Protein AF-A0A349KHL8-F1 (afdb_monomer_lite)

Radius of gyration: 19.98 Å; chains: 1; bounding box: 43×68×40 Å

Foldseek 3Di:
DDDDDDDDPDDPDDDDDDDDDPDADFQQDPFVVQQPAAQEPAPKAKAKEQEDECQLVVDDPPDPGRGDGAIWIWIYYRGTGTDHDGDPPGHYAYDYRRLVRCLQLLVDQLVRCVVVTVGDCPPPRRVSSNVRNVVRNVVCVVPPPVVVVCVVRVPDPPDDDPDD

Sequence (164 aa):
MLLCTKHSEFQQFQEFNEAEAYWQLRINDLPSCLAMTRLPARPGLSFNLYLADPISEYLADDQAWQGIGGDYTIHFGEQSEAMPGHKKNLPVLHAAVGGFSRLWLGSVRANALAVTEKFMRNKDYWTNWNKASACHCRRLAGNSNWRQFIANYSAGPYFQELSC

Secondary structure (DSSP, 8-state):
----PPPPS------------------S-HHHHHHT---TTS--EEEEEEEE-GGGGGS-TT-S---S-EEEEEEESSS-EEEES--TTPPEEEEEHHHHHHHHHTSS-HHHHHHHS-----HHHHHHHHHHHHHHHHHHHSSTTHHHHHHHHS-STT------

Structure (mmCIF, N/CA/C/O backbone):
data_AF-A0A349KHL8-F1
#
_entry.id   AF-A0A349KHL8-F1
#
loop_
_atom_site.group_PDB
_atom_site.id
_atom_site.type_symbol
_atom_site.label_atom_id
_atom_site.label_alt_id
_atom_site.label_comp_id
_atom_site.label_asym_id
_atom_site.label_entity_id
_atom_site.label_seq_id
_atom_site.pdbx_PDB_ins_code
_atom_site.Cartn_x
_atom_site.Cartn_y
_atom_site.Cartn_z
_atom_site.occupancy
_atom_site.B_iso_or_equiv
_atom_site.auth_seq_id
_atom_site.auth_comp_id
_atom_site.auth_asym_id
_atom_site.auth_atom_id
_atom_site.pdbx_PDB_model_num
ATOM 1 N N . MET A 1 1 ? 15.272 34.171 -19.968 1.00 31.80 1 MET A N 1
ATOM 2 C CA . MET A 1 1 ? 14.929 35.531 -20.435 1.00 31.80 1 MET A CA 1
ATOM 3 C C . MET A 1 1 ? 14.275 36.247 -19.263 1.00 31.80 1 MET A C 1
ATOM 5 O O . MET A 1 1 ? 13.186 35.855 -18.872 1.00 31.80 1 MET A O 1
ATOM 9 N N . LEU A 1 2 ? 14.999 37.171 -18.622 1.00 37.34 2 LEU A N 1
ATOM 10 C CA . LEU A 1 2 ? 14.497 37.962 -17.494 1.00 37.34 2 LEU A CA 1
ATOM 11 C C . LEU A 1 2 ? 13.503 39.009 -18.007 1.00 37.34 2 LEU A C 1
ATOM 13 O O . LEU A 1 2 ? 13.856 39.803 -18.877 1.00 37.34 2 LEU A O 1
ATOM 17 N N . LEU A 1 3 ? 12.300 39.047 -17.437 1.00 34.09 3 LEU A N 1
ATOM 18 C CA . LEU A 1 3 ? 11.397 40.188 -17.555 1.00 34.09 3 LEU A CA 1
ATOM 19 C C . LEU A 1 3 ? 11.383 40.926 -16.216 1.00 34.09 3 LEU A C 1
ATOM 21 O O . LEU A 1 3 ? 10.841 40.445 -15.227 1.00 34.09 3 LEU A O 1
ATOM 25 N N . CYS A 1 4 ? 12.031 42.088 -16.208 1.00 37.25 4 CYS A N 1
ATOM 26 C CA . CYS A 1 4 ? 11.978 43.070 -15.136 1.00 37.25 4 CYS A CA 1
ATOM 27 C C . CYS A 1 4 ? 10.691 43.890 -15.315 1.00 37.25 4 CYS A C 1
ATOM 29 O O . CYS A 1 4 ? 10.574 44.666 -16.267 1.00 37.25 4 CYS A O 1
ATOM 31 N N . THR A 1 5 ? 9.697 43.694 -14.450 1.00 45.12 5 THR A N 1
ATOM 32 C CA . THR A 1 5 ? 8.491 44.530 -14.421 1.00 45.12 5 THR A CA 1
ATOM 33 C C . THR A 1 5 ? 8.766 45.795 -13.618 1.00 45.12 5 THR A C 1
ATOM 35 O O . THR A 1 5 ? 9.143 45.733 -12.451 1.00 45.12 5 THR A O 1
ATOM 38 N N . LYS A 1 6 ? 8.582 46.951 -14.268 1.00 44.75 6 LYS A N 1
ATOM 39 C CA . LYS A 1 6 ? 8.675 48.286 -13.667 1.00 44.75 6 LYS A CA 1
ATOM 40 C C . LYS A 1 6 ? 7.777 48.394 -12.430 1.00 44.75 6 LYS A C 1
ATOM 42 O O . LYS A 1 6 ? 6.587 48.103 -12.502 1.00 44.75 6 LYS A O 1
ATOM 47 N N . HIS A 1 7 ? 8.368 48.865 -11.336 1.00 46.31 7 HIS A N 1
ATOM 48 C CA . HIS A 1 7 ? 7.692 49.198 -10.089 1.00 46.31 7 HIS A CA 1
ATOM 49 C C . HIS A 1 7 ? 6.604 50.263 -10.306 1.00 46.31 7 HIS A C 1
ATOM 51 O O . HIS A 1 7 ? 6.903 51.393 -10.686 1.00 46.31 7 HIS A O 1
ATOM 57 N N . SER A 1 8 ? 5.354 49.904 -10.018 1.00 45.62 8 SER A N 1
ATOM 58 C CA . SER A 1 8 ? 4.312 50.837 -9.586 1.00 45.62 8 SER A CA 1
ATOM 59 C C . SER A 1 8 ? 4.207 50.772 -8.058 1.00 45.62 8 SER A C 1
ATOM 61 O O . SER A 1 8 ? 4.130 49.682 -7.494 1.00 45.62 8 SER A O 1
ATOM 63 N N . GLU A 1 9 ? 4.214 51.934 -7.408 1.00 51.75 9 GLU A N 1
ATOM 64 C CA . GLU A 1 9 ? 4.379 52.208 -5.966 1.00 51.75 9 GLU A CA 1
ATOM 65 C C . GLU A 1 9 ? 3.308 51.663 -4.984 1.00 51.75 9 GLU A C 1
ATOM 67 O O . GLU A 1 9 ? 3.094 52.255 -3.935 1.00 51.75 9 GLU A O 1
ATOM 72 N N . PHE A 1 10 ? 2.666 50.515 -5.222 1.00 53.66 10 PHE A N 1
ATOM 73 C CA . PHE A 1 10 ? 1.789 49.880 -4.216 1.00 53.66 10 PHE A CA 1
ATOM 74 C C . PHE A 1 10 ? 1.791 48.346 -4.308 1.00 53.66 10 PHE A C 1
ATOM 76 O O . PHE A 1 10 ? 0.802 47.746 -4.717 1.00 53.66 10 PHE A O 1
ATOM 83 N N . GLN A 1 11 ? 2.876 47.681 -3.899 1.00 55.34 11 GLN A N 1
ATOM 84 C CA . GLN A 1 11 ? 2.847 46.250 -3.553 1.00 55.34 11 GLN A CA 1
ATOM 85 C C . GLN A 1 11 ? 3.775 45.988 -2.364 1.00 55.34 11 GLN A C 1
ATOM 87 O O . GLN A 1 11 ? 4.953 45.698 -2.529 1.00 55.34 11 GLN A O 1
ATOM 92 N N . GLN A 1 12 ? 3.245 46.142 -1.148 1.00 60.97 12 GLN A N 1
ATOM 93 C CA . GLN A 1 12 ? 4.013 45.961 0.089 1.00 60.97 12 GLN A CA 1
ATOM 94 C C . GLN A 1 12 ? 3.925 44.539 0.668 1.00 60.97 12 GLN A C 1
ATOM 96 O O . GLN A 1 12 ? 4.391 44.308 1.776 1.00 60.97 12 GLN A O 1
ATOM 101 N N . PHE A 1 13 ? 3.367 43.578 -0.072 1.00 65.50 13 PHE A N 1
ATOM 102 C CA . PHE A 1 13 ? 3.406 42.164 0.293 1.00 65.50 13 PHE A CA 1
ATOM 103 C C . PHE A 1 13 ? 3.534 41.297 -0.958 1.00 65.50 13 PHE A C 1
ATOM 105 O O . PHE A 1 13 ? 2.753 41.428 -1.900 1.00 65.50 13 PHE A O 1
ATOM 112 N N . GLN A 1 14 ? 4.527 40.411 -0.942 1.00 55.12 14 GLN A N 1
ATOM 113 C CA . GLN A 1 14 ? 4.724 39.353 -1.922 1.00 55.12 14 GLN A CA 1
ATOM 114 C C . GLN A 1 14 ? 4.746 38.032 -1.149 1.00 55.12 14 GLN A C 1
ATOM 116 O O . GLN A 1 14 ? 5.600 37.842 -0.286 1.00 55.12 14 GLN A O 1
ATOM 121 N N . GLU A 1 15 ? 3.793 37.143 -1.425 1.00 68.75 15 GLU A N 1
ATOM 122 C CA . GLU A 1 15 ? 3.784 35.790 -0.864 1.00 68.75 15 GLU A CA 1
ATOM 123 C C . GLU A 1 15 ? 4.305 34.794 -1.901 1.00 68.75 15 GLU A C 1
ATOM 125 O O . GLU A 1 15 ? 3.869 34.792 -3.054 1.00 68.75 15 GLU A O 1
ATOM 130 N N . PHE A 1 16 ? 5.233 33.938 -1.476 1.00 68.88 16 PHE A N 1
ATOM 131 C CA . PHE A 1 16 ? 5.684 32.778 -2.237 1.00 68.88 16 PHE A CA 1
ATOM 132 C C . PHE A 1 16 ? 5.174 31.509 -1.557 1.00 68.88 16 PHE A C 1
ATOM 134 O O . PHE A 1 16 ? 5.233 31.383 -0.335 1.00 68.88 16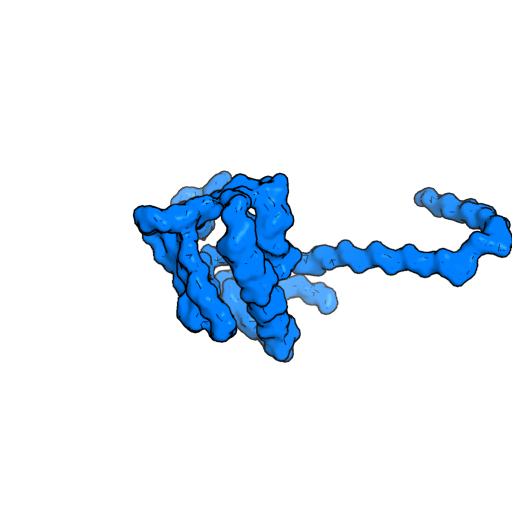 PHE A O 1
ATOM 141 N N . ASN A 1 17 ? 4.684 30.567 -2.358 1.00 71.69 17 ASN A N 1
ATOM 142 C CA . ASN A 1 17 ? 4.312 29.232 -1.912 1.00 71.69 17 ASN A CA 1
ATOM 143 C C . ASN A 1 17 ? 5.120 28.225 -2.730 1.00 71.69 17 ASN A C 1
ATOM 145 O O . ASN A 1 17 ? 4.994 28.184 -3.954 1.00 71.69 17 ASN A O 1
ATOM 149 N N . GLU A 1 18 ? 5.956 27.452 -2.047 1.00 72.19 18 GLU A N 1
ATOM 150 C CA . GLU A 1 18 ? 6.844 26.465 -2.643 1.00 72.19 18 GLU A CA 1
ATOM 151 C C . GLU A 1 18 ? 6.505 25.082 -2.086 1.00 72.19 18 GLU A C 1
ATOM 153 O O . GLU A 1 18 ? 6.322 24.894 -0.882 1.00 72.19 18 GLU A O 1
ATOM 158 N N . ALA A 1 19 ? 6.379 24.113 -2.986 1.00 74.00 19 ALA A N 1
ATOM 159 C CA . ALA A 1 19 ? 6.108 22.728 -2.650 1.00 74.00 19 ALA A CA 1
ATOM 160 C C . ALA A 1 19 ? 6.957 21.840 -3.558 1.00 74.00 19 ALA A C 1
ATOM 162 O O . ALA A 1 19 ? 6.701 21.741 -4.757 1.00 74.00 19 ALA A O 1
ATOM 163 N N . GLU A 1 20 ? 7.959 21.190 -2.975 1.00 72.94 20 GLU A N 1
ATOM 164 C CA . GLU A 1 20 ? 8.898 20.336 -3.698 1.00 72.94 20 GLU A CA 1
ATOM 165 C C . GLU A 1 20 ? 8.705 18.858 -3.338 1.00 72.94 20 GLU A C 1
ATOM 167 O O . GLU A 1 20 ? 8.383 18.494 -2.203 1.00 72.94 20 GLU A O 1
ATOM 172 N N . ALA A 1 21 ? 8.909 17.983 -4.323 1.00 76.06 21 ALA A N 1
ATOM 173 C CA . ALA A 1 21 ? 8.862 16.536 -4.152 1.00 76.06 21 ALA A CA 1
ATOM 174 C C . ALA A 1 21 ? 10.287 15.973 -4.111 1.00 76.06 21 ALA A C 1
ATOM 176 O O . ALA A 1 21 ? 10.823 15.546 -5.130 1.00 76.06 21 ALA A O 1
ATOM 177 N N . TYR A 1 22 ? 10.895 15.969 -2.925 1.00 73.81 22 TYR A N 1
ATOM 178 C CA . TYR A 1 22 ? 12.296 15.572 -2.757 1.00 73.81 22 TYR A CA 1
ATOM 179 C C . TYR A 1 22 ? 12.559 14.084 -3.000 1.00 73.81 22 TYR A C 1
ATOM 181 O O . TYR A 1 22 ? 13.585 13.738 -3.575 1.00 73.81 22 TYR A O 1
ATOM 189 N N . TRP A 1 23 ? 11.643 13.198 -2.589 1.00 76.00 23 TRP A N 1
ATOM 190 C CA . TRP A 1 23 ? 11.819 11.747 -2.709 1.00 76.00 23 TRP A CA 1
ATOM 191 C C . TRP A 1 23 ? 10.601 11.036 -3.274 1.00 76.00 23 TRP A C 1
ATOM 193 O O . TRP A 1 23 ? 9.459 11.491 -3.172 1.00 76.00 23 TRP A O 1
ATOM 203 N N . GLN A 1 24 ? 10.873 9.853 -3.820 1.00 79.88 24 GLN A N 1
ATOM 204 C CA . GLN A 1 24 ? 9.874 8.887 -4.245 1.00 79.88 24 GLN A CA 1
ATOM 205 C C . GLN A 1 24 ? 10.012 7.612 -3.415 1.00 79.88 24 GLN A C 1
ATOM 207 O O . GLN A 1 24 ? 11.116 7.198 -3.069 1.00 79.88 24 GLN A O 1
ATOM 212 N N . LEU A 1 25 ? 8.878 6.991 -3.095 1.00 83.69 25 LEU A N 1
ATOM 213 C CA . LEU A 1 25 ? 8.828 5.750 -2.333 1.00 83.69 25 LEU A CA 1
ATOM 214 C C . LEU A 1 25 ? 7.816 4.800 -2.967 1.00 83.69 25 LEU A C 1
ATOM 216 O O . LEU A 1 25 ? 6.739 5.218 -3.404 1.00 83.69 25 LEU A O 1
ATOM 220 N N . ARG A 1 26 ? 8.175 3.519 -2.997 1.00 90.00 26 ARG A N 1
ATOM 221 C CA . ARG A 1 26 ? 7.357 2.430 -3.523 1.00 90.00 26 ARG A CA 1
ATOM 222 C C . ARG A 1 26 ? 7.424 1.240 -2.574 1.00 90.00 26 ARG A C 1
ATOM 224 O O . ARG A 1 26 ? 8.504 0.862 -2.133 1.00 90.00 26 ARG A O 1
ATOM 231 N N . ILE A 1 27 ? 6.267 0.663 -2.268 1.00 92.25 27 ILE A N 1
ATOM 232 C CA . ILE A 1 27 ? 6.176 -0.599 -1.530 1.00 92.25 27 ILE A CA 1
ATOM 233 C C . ILE A 1 27 ? 6.621 -1.737 -2.459 1.00 92.25 27 ILE A C 1
ATOM 235 O O . ILE A 1 27 ? 6.086 -1.875 -3.556 1.00 92.25 27 ILE A O 1
ATOM 239 N N . ASN A 1 28 ? 7.585 -2.542 -2.007 1.00 93.56 28 ASN A N 1
ATOM 240 C CA . ASN A 1 28 ? 8.090 -3.718 -2.733 1.00 93.56 28 ASN A CA 1
ATOM 241 C C . ASN A 1 28 ? 7.614 -5.049 -2.124 1.00 93.56 28 ASN A C 1
ATOM 243 O O . ASN A 1 28 ? 7.668 -6.074 -2.797 1.00 93.56 28 ASN A O 1
ATOM 247 N N . ASP A 1 29 ? 7.143 -5.021 -0.873 1.00 93.44 29 ASP A N 1
ATOM 248 C CA . ASP A 1 29 ? 6.540 -6.147 -0.155 1.00 93.44 29 ASP A CA 1
ATOM 249 C C . ASP A 1 29 ? 5.370 -5.622 0.693 1.00 93.44 29 ASP A C 1
ATOM 251 O O . ASP A 1 29 ? 5.549 -5.028 1.760 1.00 93.44 29 ASP A O 1
ATOM 255 N N . LEU A 1 30 ? 4.153 -5.787 0.171 1.00 93.81 30 LEU A N 1
ATOM 256 C CA . LEU A 1 30 ? 2.941 -5.268 0.799 1.00 93.81 30 LEU A CA 1
ATOM 257 C C . LEU A 1 30 ? 2.614 -5.958 2.140 1.00 93.81 30 LEU A C 1
ATOM 259 O O . LEU A 1 30 ? 2.397 -5.228 3.116 1.00 93.81 30 LEU A O 1
ATOM 263 N N . PRO A 1 31 ? 2.584 -7.305 2.235 1.00 93.75 31 PRO A N 1
ATOM 264 C CA . PRO A 1 31 ? 2.390 -7.998 3.506 1.00 93.75 31 PRO A CA 1
ATOM 265 C C . PRO A 1 31 ? 3.362 -7.550 4.599 1.00 93.75 31 PRO A C 1
ATOM 267 O O . PRO A 1 31 ? 2.911 -7.189 5.688 1.00 93.75 31 PRO A O 1
ATOM 270 N N . SER A 1 32 ? 4.665 -7.493 4.313 1.00 89.94 32 SER A N 1
ATOM 271 C CA . SER A 1 32 ? 5.674 -7.142 5.321 1.00 89.94 32 SER A CA 1
ATOM 272 C C . SER A 1 32 ? 5.567 -5.682 5.769 1.00 89.94 32 SER A C 1
ATOM 274 O O . SER A 1 32 ? 5.628 -5.393 6.968 1.00 89.94 32 SER A O 1
ATOM 276 N N . CYS A 1 33 ? 5.325 -4.745 4.844 1.00 89.94 33 CYS A N 1
ATOM 277 C CA . CYS A 1 33 ? 5.110 -3.338 5.198 1.00 89.94 33 CYS A CA 1
ATOM 278 C C . CYS A 1 33 ? 3.868 -3.147 6.086 1.00 89.94 33 CYS A C 1
ATOM 280 O O . CYS A 1 33 ? 3.896 -2.388 7.064 1.00 89.94 33 CYS A O 1
ATOM 282 N N . LEU A 1 34 ? 2.770 -3.844 5.782 1.00 90.50 34 LEU A N 1
ATOM 283 C CA . LEU A 1 34 ? 1.548 -3.762 6.582 1.00 90.50 34 LEU A CA 1
ATOM 284 C C . LEU A 1 34 ? 1.686 -4.468 7.928 1.00 90.50 34 LEU A C 1
ATOM 286 O O . LEU A 1 34 ? 1.256 -3.904 8.932 1.00 90.50 34 LEU A O 1
ATOM 290 N N . ALA A 1 35 ? 2.392 -5.596 7.995 1.00 89.25 35 ALA A N 1
ATOM 291 C CA . ALA A 1 35 ? 2.688 -6.298 9.242 1.00 89.25 35 ALA A CA 1
ATOM 292 C C . ALA A 1 35 ? 3.458 -5.439 10.258 1.00 89.25 35 ALA A C 1
ATOM 294 O O . ALA A 1 35 ? 3.376 -5.705 11.456 1.00 89.25 35 ALA A O 1
ATOM 295 N N . MET A 1 36 ? 4.148 -4.382 9.817 1.00 85.75 36 MET A N 1
ATOM 296 C CA . MET A 1 36 ? 4.832 -3.399 10.674 1.00 85.75 36 MET A CA 1
ATOM 297 C C . MET A 1 36 ? 4.004 -2.133 10.940 1.00 85.75 36 MET A C 1
ATOM 299 O O . MET A 1 36 ? 4.359 -1.299 11.775 1.00 85.75 36 MET A O 1
ATOM 303 N N . THR A 1 37 ? 2.863 -1.983 10.269 1.00 84.56 37 THR A N 1
ATOM 304 C CA . THR A 1 37 ? 1.962 -0.846 10.443 1.00 84.56 37 THR A CA 1
ATOM 305 C C . THR A 1 37 ? 1.084 -1.050 11.683 1.00 84.56 37 THR A C 1
ATOM 307 O O . THR A 1 37 ? 0.426 -2.077 11.860 1.00 84.56 37 THR A O 1
ATOM 310 N N . ARG A 1 38 ? 1.086 -0.063 12.586 1.00 82.75 38 ARG A N 1
ATOM 311 C CA . ARG A 1 38 ? 0.310 -0.067 13.837 1.00 82.75 38 ARG A CA 1
ATOM 312 C C . ARG A 1 38 ? -0.495 1.222 13.945 1.00 82.75 38 ARG A C 1
ATOM 314 O O . ARG A 1 38 ? 0.087 2.311 13.975 1.00 82.75 38 ARG A O 1
ATOM 321 N N . LEU A 1 39 ? -1.817 1.105 14.040 1.00 79.38 39 LEU A N 1
ATOM 322 C CA . LEU A 1 39 ? -2.748 2.229 14.175 1.00 79.38 39 LEU A CA 1
ATOM 323 C C . LEU A 1 39 ? -3.542 2.113 15.491 1.00 79.38 39 LEU A C 1
ATOM 325 O O . LEU A 1 39 ? -4.750 1.875 15.465 1.00 79.38 39 LEU A O 1
ATOM 329 N N . PRO A 1 40 ? -2.877 2.270 16.655 1.00 69.62 40 PRO A N 1
ATOM 330 C CA . PRO A 1 40 ? -3.541 2.180 17.951 1.00 69.62 40 PRO A CA 1
ATOM 331 C C . PRO A 1 40 ? -4.583 3.297 18.120 1.00 69.62 40 PRO A C 1
ATOM 333 O O . PRO A 1 40 ? -4.421 4.396 17.584 1.00 69.62 40 PRO A O 1
ATOM 336 N N . ALA A 1 41 ? -5.635 3.018 18.895 1.00 67.31 41 ALA A N 1
ATOM 337 C CA . ALA A 1 41 ? -6.734 3.943 19.209 1.00 67.31 41 ALA A CA 1
ATOM 338 C C . ALA A 1 41 ? -7.631 4.358 18.021 1.00 67.31 41 ALA A C 1
ATOM 340 O O . ALA A 1 41 ? -8.289 5.403 18.060 1.00 67.31 41 ALA A O 1
ATOM 341 N N . ARG A 1 42 ? -7.691 3.549 16.957 1.00 67.81 42 ARG A N 1
ATOM 342 C CA . ARG A 1 42 ? -8.626 3.728 15.835 1.00 67.81 42 ARG A CA 1
ATOM 343 C C . ARG A 1 42 ? -9.466 2.464 15.631 1.00 67.81 42 ARG A C 1
ATOM 345 O O . ARG A 1 42 ? -8.954 1.372 15.866 1.00 67.81 42 ARG A O 1
ATOM 352 N N . PRO A 1 43 ? -10.730 2.591 15.187 1.00 74.19 43 PRO A N 1
ATOM 353 C CA . PRO A 1 43 ? -11.493 1.428 14.756 1.00 74.19 43 PRO A CA 1
ATOM 354 C C . PRO A 1 43 ? -10.775 0.763 13.581 1.00 74.19 43 PRO A C 1
ATOM 356 O O . PRO A 1 43 ? -10.259 1.453 12.697 1.00 74.19 43 PRO A O 1
ATOM 359 N N . GLY A 1 44 ? -10.742 -0.569 13.598 1.00 79.69 44 GLY A N 1
ATOM 360 C CA . GLY A 1 44 ? -10.155 -1.347 12.520 1.00 79.69 44 GLY A CA 1
ATOM 361 C C . GLY A 1 44 ? -10.840 -1.051 11.185 1.00 79.69 44 GLY A C 1
ATOM 362 O O . GLY A 1 44 ? -12.055 -0.848 11.127 1.00 79.69 44 GLY A O 1
ATOM 363 N N . LEU A 1 45 ? -10.061 -1.021 10.111 1.00 84.88 45 LEU A N 1
ATOM 364 C CA . LEU A 1 45 ? -10.534 -0.794 8.752 1.00 84.88 45 LEU A CA 1
ATOM 365 C C . LEU A 1 45 ? -10.149 -1.992 7.889 1.00 84.88 45 LEU A C 1
ATOM 367 O O . LEU A 1 45 ? -8.965 -2.277 7.741 1.00 84.88 45 LEU A O 1
ATOM 371 N N . SER A 1 46 ? -11.142 -2.647 7.288 1.00 89.94 46 SER A N 1
ATOM 372 C CA . SER A 1 46 ? -10.919 -3.762 6.366 1.00 89.94 46 SER A CA 1
ATOM 373 C C . SER A 1 46 ? -11.544 -3.496 5.004 1.00 89.94 46 SER A C 1
ATOM 375 O O . SER A 1 46 ? -12.676 -3.015 4.921 1.00 89.94 46 SER A O 1
ATOM 377 N N . PHE A 1 47 ? -10.820 -3.833 3.941 1.00 88.75 47 PHE A N 1
ATOM 378 C CA . PHE A 1 47 ? -11.289 -3.741 2.559 1.00 88.75 47 PHE A CA 1
ATOM 379 C C . PHE A 1 47 ? -10.514 -4.710 1.657 1.00 88.75 47 PHE A C 1
ATOM 381 O O . PHE A 1 47 ? -9.409 -5.135 1.985 1.00 88.75 47 PHE A O 1
ATOM 388 N N . ASN A 1 48 ? -11.091 -5.047 0.510 1.00 93.12 48 ASN A N 1
ATOM 389 C CA . ASN A 1 48 ? -10.399 -5.755 -0.560 1.00 93.12 48 ASN A CA 1
ATOM 390 C C . ASN A 1 48 ? -9.617 -4.750 -1.409 1.00 93.12 48 ASN A C 1
ATOM 392 O O . ASN A 1 48 ? -10.093 -3.646 -1.642 1.00 93.12 48 ASN A O 1
ATOM 396 N N . LEU A 1 49 ? -8.445 -5.118 -1.901 1.00 92.88 49 LEU A N 1
ATOM 397 C CA . LEU A 1 49 ? -7.578 -4.306 -2.739 1.00 92.88 49 LEU A CA 1
ATOM 398 C C . LEU A 1 49 ? -7.289 -5.071 -4.029 1.00 92.88 49 LEU A C 1
ATOM 400 O O . LEU A 1 49 ? -6.809 -6.197 -3.984 1.00 92.88 49 LEU A O 1
ATOM 404 N N . TYR A 1 50 ? -7.551 -4.436 -5.161 1.00 93.56 50 TYR A N 1
ATOM 405 C CA . TYR A 1 50 ? -6.952 -4.778 -6.441 1.00 93.56 50 TYR A CA 1
ATOM 406 C C . TYR A 1 50 ? -5.771 -3.831 -6.661 1.00 93.56 50 TYR A C 1
ATOM 408 O O . TYR A 1 50 ? -5.964 -2.613 -6.784 1.00 93.56 50 TYR A O 1
ATOM 416 N N . LEU A 1 51 ? -4.557 -4.376 -6.674 1.00 94.19 51 LEU A N 1
ATOM 417 C CA . LEU A 1 51 ? -3.324 -3.614 -6.808 1.00 94.19 51 LEU A CA 1
ATOM 418 C C . LEU A 1 51 ? -2.737 -3.799 -8.207 1.00 94.19 51 LEU A C 1
ATOM 420 O O . LEU A 1 51 ? -2.305 -4.890 -8.569 1.00 94.19 51 LEU A O 1
ATOM 424 N N . ALA A 1 52 ? -2.696 -2.719 -8.984 1.00 93.56 52 ALA A N 1
ATOM 425 C CA . ALA A 1 52 ? -1.994 -2.699 -10.261 1.00 93.56 52 ALA A CA 1
ATOM 426 C C . ALA A 1 52 ? -0.515 -2.353 -10.044 1.00 93.56 52 ALA A C 1
ATOM 428 O O . ALA A 1 52 ? -0.196 -1.330 -9.427 1.00 93.56 52 ALA A O 1
ATOM 429 N N . ASP A 1 53 ? 0.384 -3.180 -10.574 1.00 94.44 53 ASP A N 1
ATOM 430 C CA . ASP A 1 53 ? 1.827 -2.956 -10.510 1.00 94.44 53 ASP A CA 1
ATOM 431 C C . ASP A 1 53 ? 2.461 -3.132 -11.898 1.00 94.44 53 ASP A C 1
ATOM 433 O O . ASP A 1 53 ? 2.701 -4.264 -12.327 1.00 94.44 53 ASP A O 1
ATOM 437 N N . PRO A 1 54 ? 2.727 -2.025 -12.615 1.00 92.75 54 PRO A N 1
ATOM 438 C CA . PRO A 1 54 ? 3.193 -2.085 -13.994 1.00 92.75 54 PRO A CA 1
ATOM 439 C C . PRO A 1 54 ? 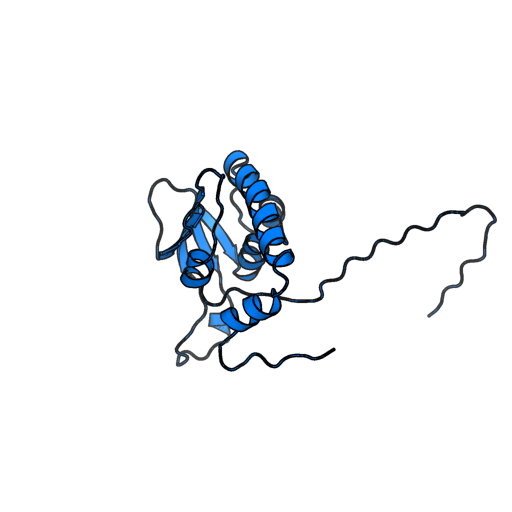4.633 -2.588 -14.111 1.00 92.75 54 PRO A C 1
ATOM 441 O O . PRO A 1 54 ? 5.081 -2.834 -15.221 1.00 92.75 54 PRO A O 1
ATOM 444 N N . ILE A 1 55 ? 5.383 -2.735 -13.007 1.00 92.69 55 ILE A N 1
ATOM 445 C CA . ILE A 1 55 ? 6.795 -3.132 -13.094 1.00 92.69 55 ILE A CA 1
ATOM 446 C C . ILE A 1 55 ? 6.975 -4.505 -13.745 1.00 92.69 55 ILE A C 1
ATOM 448 O O . ILE A 1 55 ? 7.981 -4.719 -14.409 1.00 92.69 55 ILE A O 1
ATOM 452 N N . SER A 1 56 ? 5.992 -5.396 -13.581 1.00 88.81 56 SER A N 1
ATOM 453 C CA . SER A 1 56 ? 5.977 -6.732 -14.185 1.00 88.81 56 SER A CA 1
ATOM 454 C C . SER A 1 56 ? 6.150 -6.690 -15.705 1.00 88.81 56 SER A C 1
ATOM 456 O O . SER A 1 56 ? 6.808 -7.553 -16.266 1.00 88.81 56 SER A O 1
ATOM 458 N N . GLU A 1 57 ? 5.648 -5.644 -16.367 1.00 92.06 57 GLU A N 1
ATOM 459 C CA . GLU A 1 57 ? 5.755 -5.463 -17.821 1.00 92.06 57 GLU A CA 1
ATOM 460 C C . GLU A 1 57 ? 7.186 -5.145 -18.289 1.00 92.06 57 GLU A C 1
ATOM 462 O O . GLU A 1 57 ? 7.479 -5.209 -19.482 1.00 92.06 57 GLU A O 1
ATOM 467 N N . TYR A 1 58 ? 8.078 -4.783 -17.363 1.00 93.06 58 TYR A N 1
ATOM 468 C CA . TYR A 1 58 ? 9.453 -4.361 -17.647 1.00 93.06 58 TYR A CA 1
ATOM 469 C C . TYR A 1 58 ? 10.507 -5.326 -17.097 1.00 93.06 58 TYR A C 1
ATOM 471 O O . TYR A 1 58 ? 11.702 -5.097 -17.292 1.00 93.06 58 TYR A O 1
ATOM 479 N N . LEU A 1 59 ? 10.091 -6.371 -16.381 1.00 92.94 59 LEU A N 1
ATOM 480 C CA . LEU A 1 59 ? 10.989 -7.369 -15.812 1.00 92.94 59 LEU A CA 1
ATOM 481 C C . LEU A 1 59 ? 11.089 -8.573 -16.747 1.00 92.94 59 LEU A C 1
ATOM 483 O O . LEU A 1 59 ? 10.149 -8.907 -17.460 1.00 92.94 59 LEU A O 1
ATOM 487 N N . ALA A 1 60 ? 12.252 -9.223 -16.750 1.00 92.69 60 ALA A N 1
ATOM 488 C CA . ALA A 1 60 ? 12.392 -10.504 -17.427 1.00 92.69 60 ALA A CA 1
ATOM 489 C C . ALA A 1 60 ? 11.598 -11.579 -16.668 1.00 92.69 60 ALA A C 1
ATOM 491 O O . ALA A 1 60 ? 11.583 -11.581 -15.436 1.00 92.69 60 ALA A O 1
ATOM 492 N N . ASP A 1 61 ? 10.981 -12.513 -17.392 1.00 90.00 61 ASP A N 1
ATOM 493 C CA . ASP A 1 61 ? 10.134 -13.568 -16.811 1.00 90.00 61 ASP A CA 1
ATOM 494 C C . ASP A 1 61 ? 10.884 -14.484 -15.825 1.00 90.00 61 ASP A C 1
ATOM 496 O O . ASP A 1 61 ? 10.276 -15.126 -14.970 1.00 90.00 61 ASP A O 1
ATOM 500 N N . ASP A 1 62 ? 12.214 -14.545 -15.929 1.00 91.94 62 ASP A N 1
ATOM 501 C CA . ASP A 1 62 ? 13.082 -15.367 -15.084 1.00 91.94 62 ASP A CA 1
ATOM 502 C C . ASP A 1 62 ? 13.432 -14.722 -13.732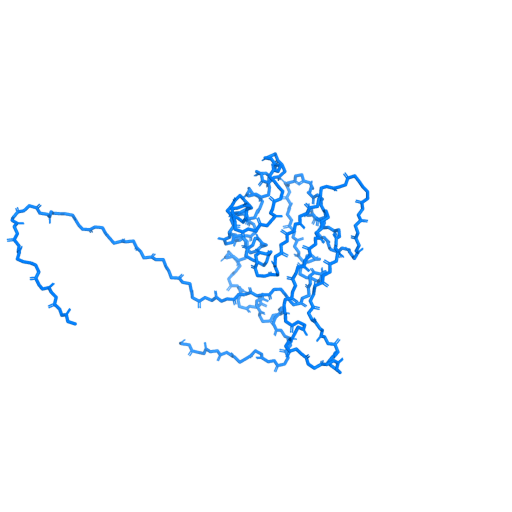 1.00 91.94 62 ASP A C 1
ATOM 504 O O . ASP A 1 62 ? 14.061 -15.358 -12.881 1.00 91.94 62 ASP A O 1
ATOM 508 N N . GLN A 1 63 ? 13.016 -13.473 -13.503 1.00 90.88 63 GLN A N 1
ATOM 509 C CA . GLN A 1 63 ? 13.255 -12.794 -12.237 1.00 90.88 63 GLN A CA 1
ATOM 510 C C . GLN A 1 63 ? 12.373 -13.377 -11.133 1.00 90.88 63 GLN A C 1
ATOM 512 O O . GLN A 1 63 ? 11.162 -13.542 -11.286 1.00 90.88 63 GLN A O 1
ATOM 517 N N . ALA A 1 64 ? 12.984 -13.627 -9.972 1.00 91.88 64 ALA A N 1
ATOM 518 C CA . ALA A 1 64 ? 12.295 -14.190 -8.811 1.00 91.88 64 ALA A CA 1
ATOM 519 C C . ALA A 1 64 ? 11.188 -13.274 -8.255 1.00 91.88 64 ALA A C 1
ATOM 521 O O . ALA A 1 64 ? 10.244 -13.751 -7.630 1.00 91.88 64 ALA A O 1
ATOM 522 N N . TRP A 1 65 ? 11.304 -11.961 -8.464 1.00 93.19 65 TRP A N 1
ATOM 523 C CA . TRP A 1 65 ? 10.313 -10.976 -8.050 1.00 93.19 65 TRP A CA 1
ATOM 524 C C . TRP A 1 65 ? 9.761 -10.266 -9.284 1.00 93.19 65 TRP A C 1
ATOM 526 O O . TRP A 1 65 ? 10.529 -9.754 -10.092 1.00 93.19 65 TRP A O 1
ATOM 536 N N . GLN A 1 66 ? 8.433 -10.231 -9.397 1.00 93.81 66 GLN A N 1
ATOM 537 C CA . GLN A 1 66 ? 7.689 -9.721 -10.558 1.00 93.81 66 GLN A CA 1
ATOM 538 C C . GLN A 1 66 ? 6.775 -8.542 -10.185 1.00 93.81 66 GLN A C 1
ATOM 540 O O . GLN A 1 66 ? 5.784 -8.264 -10.852 1.00 93.81 66 GLN A O 1
ATOM 545 N N . GLY A 1 67 ? 7.063 -7.851 -9.080 1.00 94.06 67 GLY A N 1
ATOM 546 C CA . GLY A 1 67 ? 6.147 -6.866 -8.507 1.00 94.06 67 GLY A CA 1
ATOM 547 C C . GLY A 1 67 ? 5.249 -7.431 -7.409 1.00 94.06 67 GLY A C 1
ATOM 548 O O . GLY A 1 67 ? 5.375 -8.577 -6.981 1.00 94.06 67 GLY A O 1
ATOM 549 N N . ILE A 1 68 ? 4.339 -6.582 -6.940 1.00 96.31 68 ILE A N 1
ATOM 550 C CA . ILE A 1 68 ? 3.341 -6.884 -5.902 1.00 96.31 68 ILE A CA 1
ATOM 551 C C . ILE A 1 68 ? 1.908 -6.719 -6.414 1.00 96.31 68 ILE A C 1
ATOM 553 O O . ILE A 1 68 ? 0.984 -6.489 -5.637 1.00 96.31 68 ILE A O 1
ATOM 557 N N . GLY A 1 69 ? 1.722 -6.763 -7.733 1.00 95.44 69 GLY A N 1
ATOM 558 C CA . GLY A 1 69 ? 0.401 -6.684 -8.340 1.00 95.44 69 GLY A CA 1
ATOM 559 C C . GLY A 1 69 ? -0.464 -7.880 -7.943 1.00 95.44 69 GLY A C 1
ATOM 560 O O . GLY A 1 69 ? 0.033 -8.996 -7.803 1.00 95.44 69 GLY A O 1
ATOM 561 N N . GLY A 1 70 ? -1.763 -7.649 -7.773 1.00 95.69 70 GLY A N 1
ATOM 562 C CA . GLY A 1 70 ? -2.718 -8.709 -7.474 1.00 95.69 70 GLY A CA 1
ATOM 563 C C . GLY A 1 70 ? -3.822 -8.304 -6.509 1.00 95.69 70 GLY A C 1
ATOM 564 O O . GLY A 1 70 ? -4.023 -7.130 -6.187 1.00 95.69 70 GLY A O 1
ATOM 565 N N . ASP A 1 71 ? -4.547 -9.320 -6.059 1.00 97.12 71 ASP A N 1
ATOM 566 C CA . ASP A 1 71 ? -5.685 -9.183 -5.165 1.00 97.12 71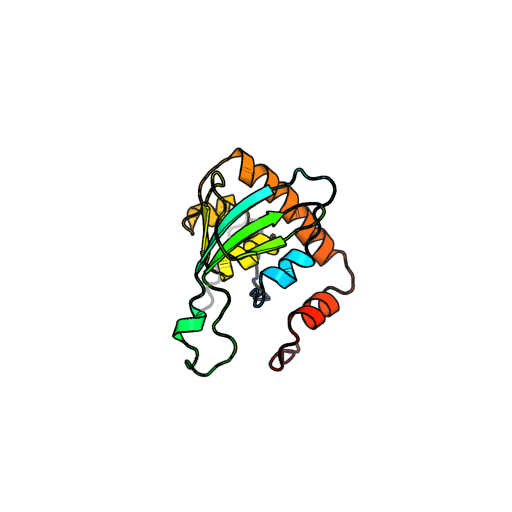 ASP A CA 1
ATOM 567 C C . ASP A 1 71 ? -5.284 -9.416 -3.714 1.00 97.12 71 ASP A C 1
ATOM 569 O O . ASP A 1 71 ? -4.638 -10.413 -3.385 1.00 97.12 71 ASP A O 1
ATOM 573 N N . TYR A 1 72 ? -5.729 -8.522 -2.835 1.00 97.38 72 TYR A N 1
ATOM 574 C CA . TYR A 1 72 ? -5.455 -8.578 -1.408 1.00 97.38 72 TYR A CA 1
ATOM 575 C C . TYR A 1 72 ? -6.691 -8.264 -0.572 1.00 97.38 72 TYR A C 1
ATOM 577 O O . TYR A 1 72 ? -7.583 -7.522 -0.971 1.00 97.38 72 TYR A O 1
ATOM 585 N N . THR A 1 73 ? -6.709 -8.777 0.646 1.00 96.69 73 THR A N 1
ATOM 586 C CA . THR A 1 73 ? -7.568 -8.331 1.729 1.00 96.69 73 THR A CA 1
ATOM 587 C C . THR A 1 73 ? -6.686 -7.573 2.699 1.00 96.69 73 THR A C 1
ATOM 589 O O . THR A 1 73 ? -5.730 -8.123 3.245 1.00 96.69 73 THR A O 1
ATOM 592 N N . ILE A 1 74 ? -7.014 -6.306 2.910 1.00 93.88 74 ILE A N 1
ATOM 593 C CA . ILE A 1 74 ? -6.271 -5.405 3.778 1.00 93.88 74 ILE A CA 1
ATOM 594 C C . ILE A 1 74 ? -7.030 -5.256 5.084 1.00 93.88 74 ILE A C 1
ATOM 596 O O . ILE A 1 74 ? -8.242 -5.020 5.078 1.00 93.88 74 ILE A O 1
ATOM 600 N N . HIS A 1 75 ? -6.307 -5.348 6.193 1.00 92.19 75 HIS A N 1
ATOM 601 C CA . HIS A 1 75 ? -6.785 -4.927 7.497 1.00 92.19 75 HIS A CA 1
ATOM 602 C C . HIS A 1 75 ? -5.809 -3.926 8.108 1.00 92.19 75 HIS A C 1
ATOM 604 O O . HIS A 1 75 ? -4.598 -4.130 8.131 1.00 92.19 75 HIS A O 1
ATOM 610 N N . PHE A 1 76 ? -6.360 -2.841 8.630 1.00 87.81 76 PHE A N 1
ATOM 611 C CA . PHE A 1 76 ? -5.645 -1.805 9.348 1.00 87.81 76 PHE A CA 1
ATOM 612 C C . PHE A 1 76 ? -6.195 -1.693 10.760 1.00 87.81 76 PHE A C 1
ATOM 614 O O . PHE A 1 76 ? -7.390 -1.468 10.935 1.00 87.81 76 PHE A O 1
ATOM 621 N N . GLY A 1 77 ? -5.327 -1.770 11.761 1.00 86.81 77 GLY A N 1
ATOM 622 C CA . GLY A 1 77 ? -5.736 -1.709 13.159 1.00 86.81 77 GLY A CA 1
ATOM 623 C C . GLY A 1 77 ? -4.550 -1.684 14.111 1.00 86.81 77 GLY A C 1
ATOM 624 O O . GLY A 1 77 ? -3.443 -1.271 13.747 1.00 86.81 77 GLY A O 1
ATOM 625 N N . GLU A 1 78 ? -4.779 -2.143 15.343 1.00 85.75 78 GLU A N 1
ATOM 626 C CA . GLU A 1 78 ? -3.695 -2.395 16.296 1.00 85.75 78 GLU A CA 1
ATOM 627 C C . GLU A 1 78 ? -2.674 -3.369 15.715 1.00 85.75 78 GLU A C 1
ATOM 629 O O . GLU A 1 78 ? -1.484 -3.153 15.883 1.00 85.75 78 GLU A O 1
ATOM 634 N N . GLN A 1 79 ? -3.123 -4.362 14.953 1.00 88.38 79 GLN A N 1
ATOM 635 C CA . GLN A 1 79 ? -2.298 -5.154 14.052 1.00 88.38 79 GLN A CA 1
ATOM 636 C C . GLN A 1 79 ? -2.826 -4.924 12.639 1.00 88.38 79 GLN A C 1
ATOM 638 O O . GLN A 1 79 ? -4.034 -4.947 12.421 1.00 88.38 79 GLN A O 1
ATOM 643 N N . SER A 1 80 ? -1.932 -4.621 11.700 1.00 90.69 80 SER A N 1
ATOM 644 C CA . SER A 1 80 ? -2.300 -4.443 10.295 1.00 90.69 80 SER A CA 1
ATOM 645 C C . SER A 1 80 ? -1.718 -5.589 9.478 1.00 90.69 80 SER A C 1
ATOM 647 O O . SER A 1 80 ? -0.650 -6.102 9.807 1.00 90.69 80 SER A O 1
ATOM 649 N N . GLU A 1 81 ? -2.424 -5.996 8.432 1.00 94.56 81 GLU A N 1
ATOM 650 C CA . GLU A 1 81 ? -2.063 -7.143 7.605 1.00 94.56 81 GLU A CA 1
ATOM 651 C C . GLU A 1 81 ? -2.553 -6.976 6.164 1.00 94.56 81 GLU A C 1
ATOM 653 O O . GLU A 1 81 ? -3.538 -6.284 5.883 1.00 94.56 81 GLU A O 1
ATOM 658 N N . ALA A 1 82 ? -1.846 -7.645 5.256 1.00 96.56 82 ALA A N 1
ATOM 659 C CA . ALA A 1 82 ? -2.253 -7.865 3.877 1.00 96.56 82 ALA A CA 1
ATOM 660 C C . ALA A 1 82 ? -2.272 -9.371 3.628 1.00 96.56 82 ALA A C 1
ATOM 662 O O . ALA A 1 82 ? -1.241 -10.033 3.738 1.00 96.56 82 ALA A O 1
ATOM 663 N N . MET A 1 83 ? -3.435 -9.902 3.275 1.00 97.12 83 MET A N 1
ATOM 664 C CA . MET A 1 83 ? -3.599 -11.304 2.899 1.00 97.12 83 MET A CA 1
ATOM 665 C C . MET A 1 83 ? -3.885 -11.396 1.401 1.00 97.12 83 MET A C 1
ATOM 667 O O . MET A 1 83 ? -4.666 -10.583 0.917 1.00 97.12 83 MET A O 1
ATOM 671 N N . PRO A 1 84 ? -3.334 -12.367 0.658 1.00 96.81 84 PRO A N 1
ATOM 672 C CA . PRO A 1 84 ? -3.732 -12.598 -0.728 1.00 96.81 84 PRO A CA 1
ATOM 673 C C . PRO A 1 84 ? -5.229 -12.932 -0.868 1.00 96.81 84 PRO A C 1
ATOM 675 O O . PRO A 1 84 ? -5.807 -13.622 -0.025 1.00 96.81 84 PRO A O 1
ATOM 678 N N . GLY A 1 85 ? -5.840 -12.478 -1.962 1.00 96.75 85 GLY A N 1
ATOM 679 C CA . GLY A 1 85 ? -7.238 -12.718 -2.324 1.00 96.75 85 GLY A CA 1
ATOM 680 C C . GLY A 1 85 ? -8.240 -11.764 -1.669 1.00 96.75 85 GLY A C 1
ATOM 681 O O . GLY A 1 85 ? -7.899 -10.929 -0.835 1.00 96.75 85 GLY A O 1
ATOM 682 N N . HIS A 1 86 ? -9.514 -11.882 -2.048 1.00 96.00 86 HIS A N 1
ATOM 683 C CA . HIS A 1 86 ? -10.608 -11.045 -1.536 1.00 96.00 86 HIS A CA 1
ATOM 684 C C . HIS A 1 86 ? -11.508 -11.805 -0.559 1.00 96.00 86 HIS A C 1
ATOM 686 O O . HIS A 1 86 ? -11.792 -12.991 -0.742 1.00 96.00 86 HIS A O 1
ATOM 692 N N . LYS A 1 87 ? -12.047 -11.101 0.440 1.00 94.69 87 LYS A N 1
ATOM 693 C CA . LYS A 1 87 ? -13.110 -11.610 1.320 1.00 94.69 87 LYS A CA 1
ATOM 694 C C . LYS A 1 87 ? -14.483 -11.110 0.872 1.00 94.69 87 LYS A C 1
ATOM 696 O O . LYS A 1 87 ? -14.647 -9.975 0.422 1.00 94.69 87 LYS A O 1
ATOM 701 N N . LYS A 1 88 ? -15.502 -11.961 1.027 1.00 91.94 88 LYS A N 1
ATOM 702 C CA . LYS A 1 88 ? -16.903 -11.595 0.762 1.00 91.94 88 LYS A CA 1
ATOM 703 C C . LYS A 1 88 ? -17.339 -10.441 1.673 1.00 91.94 88 LYS A C 1
ATOM 705 O O . LYS A 1 88 ? -16.880 -10.340 2.807 1.00 91.94 88 LYS A O 1
ATOM 710 N N . ASN A 1 89 ? -18.266 -9.617 1.185 1.00 88.94 89 ASN A N 1
ATOM 711 C CA . ASN A 1 89 ? -18.889 -8.507 1.921 1.00 88.94 89 ASN A CA 1
ATOM 712 C C . ASN A 1 89 ? -17.935 -7.374 2.348 1.00 88.94 89 ASN A C 1
ATOM 714 O O . ASN A 1 89 ? -18.305 -6.558 3.190 1.00 88.94 89 ASN A O 1
ATOM 718 N N . LEU A 1 90 ? -16.737 -7.290 1.762 1.00 87.81 90 LEU A N 1
ATOM 719 C CA . LEU A 1 90 ? -15.855 -6.134 1.908 1.00 87.81 90 LEU A CA 1
ATOM 720 C C . LEU A 1 90 ? -15.881 -5.265 0.643 1.00 87.81 90 LEU A C 1
ATOM 722 O O . LEU A 1 90 ? -15.956 -5.800 -0.467 1.00 87.81 90 LEU A O 1
ATOM 726 N N . PRO A 1 91 ? -15.803 -3.929 0.784 1.00 85.31 91 PRO A N 1
ATOM 727 C CA . PRO A 1 91 ? -15.654 -3.045 -0.365 1.00 85.31 91 PRO A CA 1
ATOM 728 C C . PRO A 1 91 ? -14.307 -3.294 -1.051 1.00 85.31 91 PRO A C 1
ATOM 730 O O . PRO A 1 91 ? -13.323 -3.588 -0.375 1.00 85.31 91 PRO A O 1
ATOM 733 N N . VAL A 1 92 ? -14.258 -3.146 -2.377 1.00 86.25 92 VAL A N 1
ATOM 734 C CA . VAL A 1 92 ? -13.019 -3.274 -3.160 1.00 86.25 92 VAL A CA 1
ATOM 735 C C . VAL A 1 92 ? -12.451 -1.892 -3.473 1.00 86.25 92 VAL A C 1
ATOM 737 O O . VAL A 1 92 ? -13.163 -0.998 -3.930 1.00 86.25 92 VAL A O 1
ATOM 740 N N . LEU A 1 93 ? -11.161 -1.718 -3.226 1.00 84.81 93 LEU A N 1
ATOM 741 C CA . LEU A 1 93 ? -10.353 -0.580 -3.622 1.00 84.81 93 LEU A CA 1
ATOM 742 C C . LEU A 1 93 ? -9.521 -0.972 -4.845 1.00 84.81 93 LEU A C 1
ATOM 744 O O . LEU A 1 93 ? -8.791 -1.953 -4.781 1.00 84.81 93 LEU A O 1
ATOM 748 N N . HIS A 1 94 ? -9.564 -0.184 -5.919 1.00 87.69 94 HIS A N 1
ATOM 749 C CA . HIS A 1 94 ? -8.597 -0.296 -7.010 1.00 87.69 94 HIS A CA 1
ATOM 750 C C . HIS A 1 94 ? -7.563 0.819 -6.885 1.00 87.69 94 HIS A C 1
ATOM 752 O O . HIS A 1 94 ? -7.923 1.991 -6.746 1.00 87.69 94 HIS A O 1
ATOM 758 N N . ALA A 1 95 ? -6.285 0.460 -6.937 1.00 88.31 95 ALA A N 1
ATOM 759 C CA . ALA A 1 95 ? -5.197 1.427 -6.914 1.00 88.31 95 ALA A CA 1
ATOM 760 C C . ALA A 1 95 ? -3.982 0.906 -7.682 1.00 88.31 95 ALA A C 1
ATOM 762 O O . ALA A 1 95 ? -3.697 -0.291 -7.673 1.00 88.31 95 ALA A O 1
ATOM 763 N N . ALA A 1 96 ? -3.220 1.815 -8.287 1.00 90.88 96 ALA A N 1
ATOM 764 C CA . ALA A 1 96 ? -1.843 1.528 -8.667 1.00 90.88 96 ALA A CA 1
ATOM 765 C C . ALA A 1 96 ? -0.919 1.504 -7.435 1.00 90.88 96 ALA A C 1
ATOM 767 O O . ALA A 1 96 ? -1.140 2.235 -6.461 1.00 90.88 96 ALA A O 1
ATOM 768 N N . VAL A 1 97 ? 0.169 0.731 -7.500 1.00 92.88 97 VAL A N 1
ATOM 769 C CA . VAL A 1 97 ? 1.164 0.603 -6.420 1.00 92.88 97 VAL A CA 1
ATOM 770 C C . VAL A 1 97 ? 1.691 1.953 -5.934 1.00 92.88 97 VAL A C 1
ATOM 772 O O . VAL A 1 97 ? 1.825 2.177 -4.731 1.00 92.88 97 VAL A O 1
ATOM 775 N N . GLY A 1 98 ? 1.917 2.903 -6.845 1.00 90.06 98 GLY A N 1
ATOM 776 C CA . GLY A 1 98 ? 2.360 4.251 -6.494 1.00 90.06 98 GLY A CA 1
ATOM 777 C C . GLY A 1 98 ? 1.284 5.067 -5.771 1.00 90.06 98 GLY A C 1
ATOM 778 O O . GLY A 1 98 ? 1.598 5.830 -4.856 1.00 90.06 98 GLY A O 1
ATOM 779 N N . GLY A 1 99 ? 0.013 4.918 -6.151 1.00 87.56 99 GLY A N 1
ATOM 780 C CA . GLY A 1 99 ? -1.109 5.563 -5.465 1.00 87.56 99 GLY A CA 1
ATOM 781 C C . GLY A 1 99 ? -1.267 5.021 -4.046 1.00 87.56 99 GLY A C 1
ATOM 782 O O . GLY A 1 99 ? -1.300 5.786 -3.081 1.00 87.56 99 GLY A O 1
ATOM 783 N N . PHE A 1 100 ? -1.255 3.695 -3.905 1.00 89.62 100 PHE A N 1
ATOM 784 C CA . PHE A 1 100 ? -1.352 3.032 -2.607 1.00 89.62 100 PHE A CA 1
ATOM 785 C C . PHE A 1 100 ? -0.150 3.336 -1.697 1.00 89.62 100 PHE A C 1
ATOM 787 O O . PHE A 1 100 ? -0.337 3.627 -0.518 1.00 89.62 100 PHE A O 1
ATOM 794 N N . SER A 1 101 ? 1.073 3.374 -2.237 1.00 89.94 101 SER A N 1
ATOM 795 C CA . SER A 1 101 ? 2.281 3.720 -1.467 1.00 89.94 101 SER A CA 1
ATOM 796 C C . SER A 1 101 ? 2.189 5.127 -0.861 1.00 89.94 101 SER A C 1
ATOM 798 O O . SER A 1 101 ? 2.484 5.320 0.318 1.00 89.94 101 SER A O 1
ATOM 800 N N . ARG A 1 102 ? 1.703 6.114 -1.629 1.00 86.69 102 ARG A N 1
ATOM 801 C CA . ARG A 1 102 ? 1.497 7.493 -1.144 1.00 86.69 102 ARG A CA 1
ATOM 802 C C . ARG A 1 102 ? 0.356 7.601 -0.135 1.00 86.69 102 ARG A C 1
ATOM 804 O O . ARG A 1 102 ? 0.437 8.413 0.787 1.00 86.69 102 ARG A O 1
ATOM 811 N N . LEU A 1 103 ? -0.695 6.796 -0.304 1.00 83.62 103 LEU A N 1
ATOM 812 C CA . LEU A 1 103 ? -1.788 6.692 0.663 1.00 83.62 103 LEU A CA 1
ATOM 813 C C . LEU A 1 103 ? -1.291 6.168 2.009 1.00 83.62 103 LEU A C 1
ATOM 815 O O . LEU A 1 103 ? -1.618 6.734 3.051 1.00 83.62 103 LEU A O 1
ATOM 819 N N . TRP A 1 104 ? -0.521 5.081 1.964 1.00 86.12 104 TRP A N 1
ATOM 820 C CA . TRP A 1 104 ? 0.048 4.418 3.130 1.00 86.12 104 TRP A CA 1
ATOM 821 C C . TRP A 1 104 ? 1.015 5.343 3.871 1.00 86.12 104 TRP A C 1
ATOM 823 O O . TRP A 1 104 ? 0.883 5.516 5.081 1.00 86.12 104 TRP A O 1
ATOM 833 N N . LEU A 1 105 ? 1.885 6.046 3.139 1.00 82.56 105 LEU A N 1
ATOM 834 C CA . LEU A 1 105 ? 2.797 7.043 3.704 1.00 82.56 105 LEU A CA 1
ATOM 835 C C . LEU A 1 105 ? 2.062 8.255 4.311 1.00 82.56 105 LEU A C 1
ATOM 837 O O . LEU A 1 105 ? 2.610 8.961 5.152 1.00 82.56 105 LEU A O 1
ATOM 841 N N . GLY A 1 106 ? 0.812 8.497 3.905 1.00 78.00 106 GLY A N 1
ATOM 842 C CA . GLY A 1 106 ? 0.012 9.645 4.332 1.00 78.00 106 GLY A CA 1
ATOM 843 C C . GLY A 1 106 ? 0.289 10.931 3.547 1.00 78.00 106 GLY A C 1
ATOM 844 O O . GLY A 1 106 ? -0.269 11.973 3.886 1.00 78.00 106 GLY A O 1
ATOM 845 N N . SER A 1 107 ? 1.095 10.866 2.483 1.00 78.81 107 SER A N 1
ATOM 846 C CA . SER A 1 107 ? 1.389 12.000 1.594 1.00 78.81 107 SER A CA 1
ATOM 847 C C . SER A 1 107 ? 0.187 12.406 0.740 1.00 78.81 107 SER A C 1
ATOM 849 O O . SER A 1 107 ? 0.077 13.561 0.335 1.00 78.81 107 SER A O 1
ATOM 851 N N . VAL A 1 108 ? -0.734 11.475 0.470 1.00 76.50 108 VAL A N 1
ATOM 852 C CA . VAL A 1 108 ? -1.983 11.745 -0.253 1.00 76.50 108 VAL A CA 1
ATOM 853 C C . VAL A 1 108 ? -3.175 11.245 0.561 1.00 76.50 108 VAL A C 1
ATOM 855 O O . VAL A 1 108 ? -3.151 10.168 1.155 1.00 76.50 108 VAL A O 1
ATOM 858 N N . ARG A 1 109 ? -4.252 12.039 0.585 1.00 72.94 109 ARG A N 1
ATOM 859 C CA . ARG A 1 109 ? -5.523 11.655 1.217 1.00 72.94 109 ARG A CA 1
ATOM 860 C C . ARG A 1 109 ? -6.274 10.663 0.331 1.00 72.94 109 ARG A C 1
ATOM 862 O O . ARG A 1 109 ? -6.308 10.832 -0.884 1.00 72.94 109 ARG A O 1
ATOM 869 N N . ALA A 1 110 ? -6.999 9.728 0.937 1.00 70.88 110 ALA A N 1
ATOM 870 C CA . ALA A 1 110 ? -7.863 8.774 0.235 1.00 70.88 110 ALA A CA 1
ATOM 871 C C . ALA A 1 110 ? -8.823 9.461 -0.756 1.00 70.88 110 ALA A C 1
ATOM 873 O O . ALA A 1 110 ? -8.985 9.027 -1.890 1.00 70.88 110 ALA A O 1
ATOM 874 N N . ASN A 1 111 ? -9.395 10.604 -0.362 1.00 68.44 111 ASN A N 1
ATOM 875 C CA . ASN A 1 111 ? -10.310 11.359 -1.222 1.00 68.44 111 ASN A CA 1
ATOM 876 C C . ASN A 1 111 ? -9.618 11.985 -2.440 1.00 68.44 111 ASN A C 1
ATOM 878 O O . ASN A 1 111 ? -10.271 12.178 -3.456 1.00 68.44 111 ASN A O 1
ATOM 882 N N . ALA A 1 112 ? -8.331 12.325 -2.332 1.00 69.56 112 ALA A N 1
ATOM 883 C CA . ALA A 1 112 ? -7.566 12.865 -3.451 1.00 69.56 112 ALA A CA 1
ATOM 884 C C . ALA A 1 112 ? -7.223 11.756 -4.456 1.00 69.56 112 ALA A C 1
ATOM 886 O O . ALA A 1 112 ? -7.381 11.965 -5.653 1.00 69.56 112 ALA A O 1
ATOM 887 N N . LEU A 1 113 ? -6.881 10.552 -3.974 1.00 68.19 113 LEU A N 1
ATOM 888 C CA . LEU A 1 113 ? -6.743 9.380 -4.846 1.00 68.19 113 LEU A CA 1
ATOM 889 C C . LEU A 1 113 ? -8.056 9.005 -5.523 1.00 68.19 113 LEU A C 1
ATOM 891 O O . LEU A 1 113 ? -8.030 8.536 -6.648 1.00 68.19 113 LEU A O 1
ATOM 895 N N . ALA A 1 114 ? -9.204 9.268 -4.901 1.00 67.62 114 ALA A N 1
ATOM 896 C CA . ALA A 1 114 ? -10.498 9.019 -5.531 1.00 67.62 114 ALA A CA 1
ATOM 897 C C . ALA A 1 114 ? -10.827 9.873 -6.746 1.00 67.62 114 ALA A C 1
ATOM 899 O O . ALA A 1 114 ? -11.762 9.549 -7.473 1.00 67.62 114 ALA A O 1
ATOM 900 N N . VAL A 1 115 ? -10.077 10.947 -6.964 1.00 67.81 115 VAL A N 1
ATOM 901 C CA . VAL A 1 115 ? -10.210 11.773 -8.163 1.00 67.81 115 VAL A CA 1
ATOM 902 C C . VAL A 1 115 ? -9.316 11.250 -9.291 1.00 67.81 115 VAL A C 1
ATOM 904 O O . VAL A 1 115 ? -9.672 11.393 -10.455 1.00 67.81 115 VAL A O 1
ATOM 907 N N . THR A 1 116 ? -8.174 10.640 -8.962 1.00 66.88 116 THR A N 1
ATOM 908 C CA . THR A 1 116 ? -7.144 10.234 -9.935 1.00 66.88 116 THR A CA 1
ATOM 909 C C . THR A 1 116 ? -7.139 8.737 -10.243 1.00 66.88 116 THR A C 1
ATOM 911 O O . THR A 1 116 ? -6.724 8.330 -11.320 1.00 66.88 116 THR A O 1
ATOM 914 N N . GLU A 1 117 ? -7.599 7.914 -9.307 1.00 65.38 117 GLU A N 1
ATOM 915 C CA . GLU A 1 117 ? -7.645 6.453 -9.372 1.00 65.38 117 GLU A CA 1
ATOM 916 C C . GLU A 1 117 ? -9.104 5.975 -9.304 1.00 65.38 117 GLU A C 1
ATOM 918 O O . GLU A 1 117 ? -10.000 6.711 -8.880 1.00 65.38 117 GLU A O 1
ATOM 923 N N . LYS A 1 118 ? -9.361 4.704 -9.643 1.00 58.50 118 LYS A N 1
ATOM 924 C CA . LYS A 1 118 ? -10.679 4.063 -9.450 1.00 58.50 118 LYS A CA 1
ATOM 925 C C . LYS A 1 118 ? -10.920 3.715 -7.973 1.00 58.50 118 LYS A C 1
ATOM 927 O O . LYS A 1 118 ? -11.105 2.564 -7.585 1.00 58.50 118 LYS A O 1
ATOM 932 N N . PHE A 1 119 ? -10.918 4.735 -7.131 1.00 57.38 119 PHE A N 1
ATOM 933 C CA . PHE A 1 119 ? -11.136 4.621 -5.698 1.00 57.38 119 PHE A CA 1
ATOM 934 C C . PHE A 1 119 ? -12.642 4.665 -5.398 1.00 57.38 119 PHE A C 1
ATOM 936 O O . PHE A 1 119 ? -13.345 5.606 -5.776 1.00 57.38 119 PHE A O 1
ATOM 943 N N . MET A 1 120 ? -13.162 3.674 -4.676 1.00 54.81 120 MET A N 1
ATOM 944 C CA . MET A 1 120 ? -14.576 3.653 -4.292 1.00 54.81 120 MET A CA 1
ATOM 945 C C . MET A 1 120 ? -14.874 4.734 -3.248 1.00 54.81 120 MET A C 1
ATOM 947 O O . MET A 1 120 ? -14.321 4.731 -2.148 1.00 54.81 120 MET A O 1
ATOM 951 N N . ARG A 1 121 ? -15.790 5.655 -3.560 1.00 50.53 121 ARG A N 1
ATOM 952 C CA . ARG A 1 121 ? -16.154 6.794 -2.702 1.00 50.53 121 ARG A CA 1
ATOM 953 C C . ARG A 1 121 ? -17.157 6.393 -1.609 1.00 50.53 121 ARG A C 1
ATOM 955 O O . ARG A 1 121 ? -18.290 6.858 -1.612 1.00 50.53 121 ARG A O 1
ATOM 962 N N . ASN A 1 122 ? -16.751 5.557 -0.650 1.00 58.66 122 ASN A N 1
ATOM 963 C CA . ASN A 1 122 ? -17.514 5.377 0.592 1.00 58.66 122 ASN A CA 1
ATOM 964 C C . ASN A 1 122 ? -17.047 6.401 1.645 1.00 58.66 122 ASN A C 1
ATOM 966 O O . ASN A 1 122 ? -15.957 6.290 2.209 1.00 58.66 122 ASN A O 1
ATOM 970 N N . LYS A 1 123 ? -17.855 7.444 1.861 1.00 54.62 123 LYS A N 1
ATOM 971 C CA . LYS A 1 123 ? -17.471 8.669 2.584 1.00 54.62 123 LYS A CA 1
ATOM 972 C C . LYS A 1 123 ? -17.069 8.415 4.046 1.00 54.62 123 LYS A C 1
ATOM 974 O O . LYS A 1 123 ? -16.160 9.086 4.541 1.00 54.62 123 LYS A O 1
ATOM 979 N N . ASP A 1 124 ? -17.675 7.430 4.704 1.00 57.62 124 ASP A N 1
ATOM 980 C CA . ASP A 1 124 ? -17.463 7.163 6.133 1.00 57.62 124 ASP A CA 1
ATOM 981 C C . ASP A 1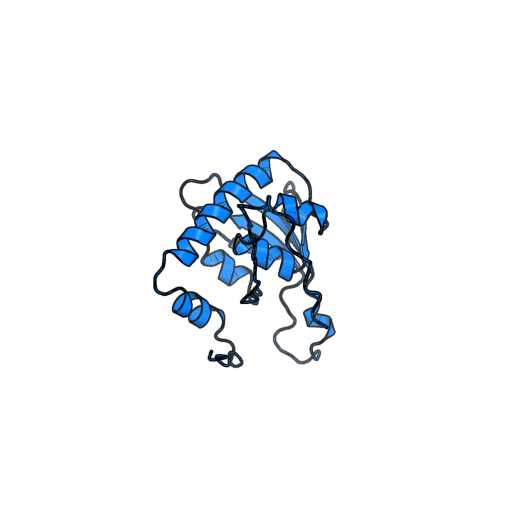 124 ? -16.188 6.348 6.386 1.00 57.62 124 ASP A C 1
ATOM 983 O O . ASP A 1 124 ? -15.396 6.672 7.276 1.00 57.62 124 ASP A O 1
ATOM 987 N N . TYR A 1 125 ? -15.916 5.361 5.528 1.00 59.88 125 TYR A N 1
ATOM 988 C CA . TYR A 1 125 ? -14.721 4.513 5.604 1.00 59.88 125 TYR A CA 1
ATOM 989 C C . TYR A 1 125 ? -13.427 5.329 5.435 1.00 59.88 125 TYR A C 1
ATOM 991 O O . TYR A 1 125 ? -12.487 5.213 6.225 1.00 59.88 125 TYR A O 1
ATOM 999 N N . TRP A 1 126 ? -13.387 6.228 4.451 1.00 62.12 126 TRP A N 1
ATOM 1000 C CA . TRP A 1 126 ? -12.168 6.971 4.112 1.00 62.12 126 TRP A CA 1
ATOM 1001 C C . TRP A 1 126 ? -11.929 8.211 4.967 1.00 62.12 126 TRP A C 1
ATOM 1003 O O . TRP A 1 126 ? -10.787 8.644 5.133 1.00 62.12 126 TRP A O 1
ATOM 1013 N N . THR A 1 127 ? -12.980 8.769 5.569 1.00 63.28 127 THR A N 1
ATOM 1014 C CA . THR A 1 127 ? -12.826 9.838 6.564 1.00 63.28 127 THR A CA 1
ATOM 1015 C C . THR A 1 127 ? -12.081 9.325 7.796 1.00 63.28 127 THR A C 1
ATOM 1017 O O . THR A 1 127 ? -11.215 10.025 8.326 1.00 63.28 127 THR A O 1
ATOM 1020 N N . ASN A 1 128 ? -12.348 8.083 8.209 1.00 63.06 128 ASN A N 1
ATOM 1021 C CA . ASN A 1 128 ? -11.607 7.428 9.286 1.00 63.06 128 ASN A CA 1
ATOM 1022 C C . ASN A 1 128 ? -10.154 7.139 8.883 1.00 63.06 128 ASN A C 1
ATOM 1024 O O . ASN A 1 128 ? -9.245 7.408 9.669 1.00 63.06 128 ASN A O 1
ATOM 1028 N N . TRP A 1 129 ? -9.919 6.712 7.637 1.00 65.00 129 TRP A N 1
ATOM 1029 C CA . TRP A 1 129 ? -8.566 6.515 7.112 1.00 65.00 129 TRP A CA 1
ATOM 1030 C C . TRP A 1 129 ? -7.734 7.800 7.079 1.00 65.00 129 TRP A C 1
ATOM 1032 O O . TRP A 1 129 ? -6.623 7.819 7.594 1.00 65.00 129 TRP A O 1
ATOM 1042 N N . ASN A 1 130 ? -8.268 8.903 6.546 1.00 65.19 130 ASN A N 1
ATOM 1043 C CA . ASN A 1 130 ? -7.537 10.176 6.467 1.00 65.19 130 ASN A CA 1
ATOM 1044 C C . ASN A 1 130 ? -7.113 10.693 7.853 1.00 65.19 130 ASN A C 1
ATOM 1046 O O . ASN A 1 130 ? -6.073 11.334 7.993 1.00 65.19 130 ASN A O 1
ATOM 1050 N N . LYS A 1 131 ? -7.906 10.401 8.893 1.00 63.19 131 LYS A N 1
ATOM 1051 C CA . LYS A 1 131 ? -7.549 10.696 10.288 1.00 63.19 131 LYS A CA 1
ATOM 1052 C C . LYS A 1 131 ? -6.455 9.760 10.820 1.00 63.19 131 LYS A C 1
ATOM 1054 O O . LYS A 1 131 ? -5.685 10.171 11.686 1.00 63.19 131 LYS A O 1
ATOM 1059 N N . ALA A 1 132 ? -6.395 8.519 10.341 1.00 59.59 132 ALA A N 1
ATOM 1060 C CA . ALA A 1 132 ? -5.415 7.518 10.753 1.00 59.59 132 ALA A CA 1
ATOM 1061 C C . ALA A 1 132 ? -4.053 7.692 10.049 1.00 59.59 132 ALA A C 1
ATOM 1063 O O . ALA A 1 132 ? -3.019 7.703 10.722 1.00 59.59 132 ALA A O 1
ATOM 1064 N N . SER A 1 133 ? -4.035 7.924 8.732 1.00 59.06 133 SER A N 1
ATOM 1065 C CA . SER A 1 133 ? -2.806 8.115 7.942 1.00 59.06 133 SER A CA 1
ATOM 1066 C C . SER A 1 133 ? -2.026 9.370 8.358 1.00 59.06 133 SER A C 1
ATOM 1068 O O . SER A 1 133 ? -0.799 9.344 8.449 1.00 59.06 133 SER A O 1
ATOM 1070 N N . ALA A 1 134 ? -2.723 10.440 8.755 1.00 53.47 134 ALA A N 1
ATOM 1071 C CA . ALA A 1 134 ? -2.112 11.659 9.293 1.00 53.47 134 ALA A CA 1
ATOM 1072 C C . ALA A 1 134 ? -1.394 11.469 10.652 1.00 53.47 134 ALA A C 1
ATOM 1074 O O . ALA A 1 134 ? -0.590 12.318 11.053 1.00 53.47 134 ALA A O 1
ATOM 1075 N N . CYS A 1 135 ? -1.688 10.391 11.388 1.00 47.91 135 CYS A N 1
ATOM 1076 C CA . CYS A 1 135 ? -0.976 10.006 12.613 1.00 47.91 135 CYS A CA 1
ATOM 1077 C C . CYS A 1 135 ? 0.189 9.050 12.311 1.00 47.91 135 CYS A C 1
ATOM 1079 O O . CYS A 1 135 ? 1.242 9.171 12.934 1.00 47.91 135 CYS A O 1
ATOM 1081 N N . HIS A 1 136 ? 0.029 8.153 11.331 1.00 55.09 136 HIS A N 1
ATOM 1082 C CA . HIS A 1 136 ? 1.093 7.266 10.851 1.00 55.09 136 HIS A CA 1
ATOM 1083 C C . HIS A 1 136 ? 2.279 8.057 10.279 1.00 55.09 136 HIS A C 1
ATOM 1085 O O . HIS A 1 136 ? 3.404 7.885 10.745 1.00 55.09 136 HIS A O 1
ATOM 1091 N N . CYS A 1 137 ? 2.019 9.019 9.387 1.00 49.56 137 CYS A N 1
ATOM 1092 C CA . CYS A 1 137 ? 3.047 9.901 8.823 1.00 49.56 137 CYS A CA 1
ATOM 1093 C C . CYS A 1 137 ? 3.803 10.690 9.908 1.00 49.56 137 CYS A C 1
ATOM 1095 O O . CYS A 1 137 ? 5.016 10.853 9.832 1.00 49.56 137 CYS A O 1
ATOM 1097 N N . ARG A 1 138 ? 3.105 11.134 10.964 1.00 48.97 138 ARG A N 1
ATOM 1098 C CA . ARG A 1 138 ? 3.718 11.836 12.106 1.00 48.97 138 ARG A CA 1
ATOM 1099 C C . ARG A 1 138 ? 4.599 10.930 12.962 1.00 48.97 138 ARG A C 1
ATOM 1101 O O . ARG A 1 138 ? 5.597 11.399 13.491 1.00 48.97 138 ARG A O 1
ATOM 1108 N N . ARG A 1 139 ? 4.256 9.645 13.087 1.00 51.78 139 ARG A N 1
ATOM 1109 C CA . ARG A 1 139 ? 5.095 8.647 13.767 1.00 51.78 139 ARG A CA 1
ATOM 1110 C C . ARG A 1 139 ? 6.330 8.282 12.937 1.00 51.78 139 ARG A C 1
ATOM 1112 O O . ARG A 1 139 ? 7.387 8.088 13.523 1.00 51.78 139 ARG A O 1
ATOM 1119 N N . LEU A 1 140 ? 6.215 8.242 11.609 1.00 52.16 140 LEU A N 1
ATOM 1120 C CA . LEU A 1 140 ? 7.366 8.087 10.712 1.00 52.16 140 LEU A CA 1
ATOM 1121 C C . LEU A 1 140 ? 8.288 9.318 10.755 1.00 52.16 140 LEU A C 1
ATOM 1123 O O . LEU A 1 140 ? 9.500 9.160 10.817 1.00 52.16 140 LEU A O 1
ATOM 1127 N N . ALA A 1 141 ? 7.720 10.528 10.797 1.00 45.38 141 ALA A N 1
ATOM 1128 C CA . ALA A 1 141 ? 8.473 11.784 10.855 1.00 45.38 141 ALA A CA 1
ATOM 1129 C C . ALA A 1 141 ? 9.047 12.113 12.250 1.00 45.38 141 ALA A C 1
ATOM 1131 O O . ALA A 1 141 ? 10.068 12.783 12.349 1.00 45.38 141 ALA A O 1
ATOM 1132 N N . GLY A 1 142 ? 8.400 11.665 13.331 1.00 41.31 142 GLY A N 1
ATOM 1133 C CA . GLY A 1 142 ? 8.817 11.912 14.719 1.00 41.31 142 GLY A CA 1
ATOM 1134 C C . GLY A 1 142 ? 9.826 10.904 15.275 1.00 41.31 142 GLY A C 1
ATOM 1135 O O . GLY A 1 142 ? 10.295 11.070 16.398 1.00 41.31 142 GLY A O 1
ATOM 1136 N N . ASN A 1 143 ? 10.158 9.859 14.516 1.00 44.78 143 ASN A N 1
ATOM 1137 C CA . ASN A 1 143 ? 11.243 8.952 14.857 1.00 44.78 143 ASN A CA 1
ATOM 1138 C C . ASN A 1 143 ? 12.535 9.544 14.277 1.00 44.78 143 ASN A C 1
ATOM 1140 O O . ASN A 1 143 ? 12.690 9.621 13.058 1.00 44.78 143 ASN A O 1
ATOM 1144 N N . SER A 1 144 ? 13.463 9.973 15.137 1.00 41.81 144 SER A N 1
ATOM 1145 C CA . SER A 1 144 ? 14.750 10.588 14.752 1.00 41.81 144 SER A CA 1
ATOM 1146 C C . SER A 1 144 ? 15.618 9.699 13.849 1.00 41.81 144 SER A C 1
ATOM 1148 O O . SER A 1 144 ? 16.619 10.154 13.305 1.00 41.81 144 SER A O 1
ATOM 1150 N N . ASN A 1 145 ? 15.199 8.449 13.641 1.00 46.16 145 ASN A N 1
ATOM 1151 C CA . ASN A 1 145 ? 15.821 7.458 12.782 1.00 46.16 145 ASN A CA 1
ATOM 1152 C C . ASN A 1 145 ? 14.947 7.043 11.582 1.00 46.16 145 ASN A C 1
ATOM 1154 O O . ASN A 1 145 ? 14.943 5.882 11.175 1.00 46.16 145 ASN A O 1
ATOM 1158 N N . TRP A 1 146 ? 14.227 7.981 10.960 1.00 47.81 146 TRP A N 1
ATOM 1159 C CA . TRP A 1 146 ? 13.516 7.743 9.689 1.00 47.81 146 TRP A CA 1
ATOM 1160 C C . TRP A 1 146 ? 14.430 7.139 8.595 1.00 47.81 146 TRP A C 1
ATOM 1162 O O . TRP A 1 146 ? 13.967 6.366 7.758 1.00 47.81 146 TRP A O 1
ATOM 1172 N N . ARG A 1 147 ? 15.745 7.399 8.661 1.00 44.16 147 ARG A N 1
ATOM 1173 C CA . ARG A 1 147 ? 16.778 6.746 7.837 1.00 44.16 147 ARG A CA 1
ATOM 1174 C C . ARG A 1 147 ? 16.918 5.247 8.110 1.00 44.16 147 ARG A C 1
ATOM 1176 O O . ARG A 1 147 ? 17.030 4.488 7.160 1.00 44.16 147 ARG A O 1
ATOM 1183 N N . GLN A 1 148 ? 16.857 4.804 9.369 1.00 46.09 148 GLN A N 1
ATOM 1184 C CA . GLN A 1 148 ? 16.854 3.373 9.709 1.00 46.09 148 GLN A CA 1
ATOM 1185 C C . GLN A 1 148 ? 15.559 2.688 9.288 1.00 46.09 148 GLN A C 1
ATOM 1187 O O . GLN A 1 148 ? 15.595 1.526 8.904 1.00 46.09 148 GLN A O 1
ATOM 1192 N N . PHE A 1 149 ? 14.424 3.396 9.328 1.00 50.81 149 PHE A N 1
ATOM 1193 C CA . PHE A 1 149 ? 13.189 2.890 8.736 1.00 50.81 149 PHE A CA 1
ATOM 1194 C C . PHE A 1 149 ? 13.446 2.601 7.251 1.00 50.81 149 PHE A C 1
ATOM 1196 O O . PHE A 1 149 ? 13.434 1.442 6.858 1.00 50.81 149 PHE A O 1
ATOM 1203 N N . ILE A 1 150 ? 13.820 3.601 6.448 1.00 50.06 150 ILE A N 1
ATOM 1204 C CA . ILE A 1 150 ? 14.093 3.395 5.016 1.00 50.06 150 ILE A CA 1
ATOM 1205 C C . ILE A 1 150 ? 15.157 2.316 4.785 1.00 50.06 150 ILE A C 1
ATOM 1207 O O . ILE A 1 150 ? 14.889 1.402 4.014 1.00 50.06 150 ILE A O 1
ATOM 1211 N N . ALA A 1 151 ? 16.297 2.345 5.478 1.00 46.38 151 ALA A N 1
ATOM 1212 C CA . ALA A 1 151 ? 17.376 1.366 5.317 1.00 46.38 151 ALA A CA 1
ATOM 1213 C C . ALA A 1 151 ? 16.937 -0.079 5.620 1.00 46.38 151 ALA A C 1
ATOM 1215 O O . ALA A 1 151 ? 17.319 -0.997 4.900 1.00 46.38 151 ALA A O 1
ATOM 1216 N N . ASN A 1 152 ? 16.076 -0.289 6.620 1.00 42.62 152 ASN A N 1
ATOM 1217 C CA . ASN A 1 152 ? 15.560 -1.619 6.950 1.00 42.62 152 ASN A CA 1
ATOM 1218 C C . ASN A 1 152 ? 14.510 -2.126 5.941 1.00 42.62 152 ASN A C 1
ATOM 1220 O O . ASN A 1 152 ? 14.343 -3.335 5.814 1.00 42.62 152 ASN A O 1
ATOM 1224 N N . TYR A 1 153 ? 13.812 -1.237 5.218 1.00 46.81 153 TYR A N 1
ATOM 1225 C CA . TYR A 1 153 ? 12.777 -1.605 4.229 1.00 46.81 153 TYR A CA 1
ATOM 1226 C C . TYR A 1 153 ? 13.244 -1.530 2.765 1.00 46.81 153 TYR A C 1
ATOM 1228 O O . TYR A 1 153 ? 12.561 -2.045 1.882 1.00 46.81 153 TYR A O 1
ATOM 1236 N N . SER A 1 154 ? 14.391 -0.900 2.493 1.00 41.31 154 SER A N 1
ATOM 1237 C CA . SER A 1 154 ? 15.012 -0.789 1.161 1.00 41.31 154 SER A CA 1
ATOM 1238 C C . SER A 1 154 ? 16.198 -1.735 0.959 1.00 41.31 154 SER A C 1
ATOM 1240 O O . SER A 1 154 ? 16.816 -1.696 -0.102 1.00 41.31 154 SER A O 1
ATOM 1242 N N . ALA A 1 155 ? 16.467 -2.635 1.915 1.00 34.16 155 ALA A N 1
ATOM 1243 C CA . ALA A 1 155 ? 17.489 -3.680 1.831 1.00 34.16 155 ALA A CA 1
ATOM 1244 C C . ALA A 1 155 ? 17.121 -4.810 0.840 1.00 34.16 155 ALA A C 1
ATOM 1246 O O . ALA A 1 155 ? 17.088 -5.988 1.180 1.00 34.16 155 ALA A O 1
ATOM 1247 N N . GLY A 1 156 ? 16.847 -4.445 -0.410 1.00 35.34 156 GLY A N 1
ATOM 1248 C CA . GLY A 1 156 ? 17.306 -5.212 -1.562 1.00 35.34 156 GLY A CA 1
ATOM 1249 C C . GLY A 1 156 ? 18.648 -4.625 -2.031 1.00 35.34 156 GLY A C 1
ATOM 1250 O O . GLY A 1 156 ? 18.918 -3.454 -1.764 1.00 35.34 156 GLY A O 1
ATOM 1251 N N . PRO A 1 157 ? 19.500 -5.389 -2.730 1.00 31.66 157 PRO A N 1
ATOM 1252 C CA . PRO A 1 157 ? 20.905 -5.046 -3.011 1.00 31.66 157 PRO A CA 1
ATOM 1253 C C . PRO A 1 157 ? 21.157 -3.817 -3.921 1.00 31.66 157 PRO A C 1
ATOM 1255 O O . PRO A 1 157 ? 22.266 -3.650 -4.417 1.00 31.66 157 PRO A O 1
ATOM 1258 N N . TYR A 1 158 ? 20.170 -2.942 -4.146 1.00 36.03 158 TYR A N 1
ATOM 1259 C CA . TYR A 1 158 ? 20.206 -1.873 -5.155 1.00 36.03 158 TYR A CA 1
ATOM 1260 C C . TYR A 1 158 ? 20.023 -0.442 -4.620 1.00 36.03 158 TYR A C 1
ATOM 1262 O O . TYR A 1 158 ? 19.932 0.493 -5.415 1.00 36.03 158 TYR A O 1
ATOM 1270 N N . PHE A 1 159 ? 19.989 -0.220 -3.304 1.00 32.28 159 PHE A N 1
ATOM 1271 C CA . PHE A 1 159 ? 19.900 1.141 -2.764 1.00 32.28 159 PHE A CA 1
ATOM 1272 C C . PHE A 1 159 ? 21.291 1.799 -2.701 1.00 32.28 159 PHE A C 1
ATOM 1274 O O . PHE A 1 159 ? 22.033 1.613 -1.739 1.00 32.28 159 PHE A O 1
ATOM 1281 N N . GLN A 1 160 ? 21.660 2.556 -3.739 1.00 29.39 160 GLN A N 1
ATOM 1282 C CA . GLN A 1 160 ? 22.775 3.503 -3.666 1.00 29.39 160 GLN A CA 1
ATOM 1283 C C . GLN A 1 160 ? 22.270 4.823 -3.074 1.00 29.39 160 GLN A C 1
ATOM 1285 O O . GLN A 1 160 ? 21.359 5.449 -3.616 1.00 29.39 160 GLN A O 1
ATOM 1290 N N . GLU A 1 161 ?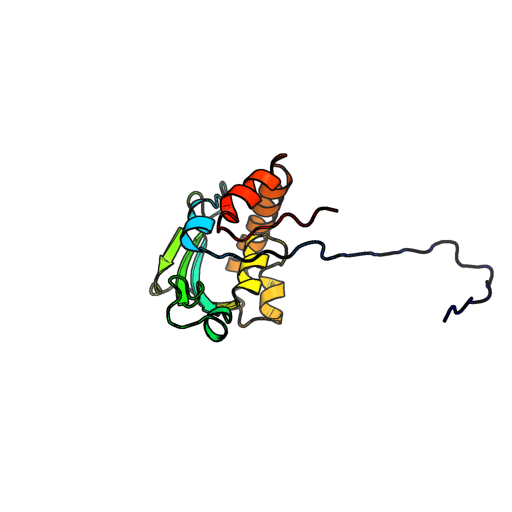 22.858 5.231 -1.948 1.00 30.66 161 GLU A N 1
ATOM 1291 C CA . GLU A 1 161 ? 22.670 6.557 -1.362 1.00 30.66 161 GLU A CA 1
ATOM 1292 C C . GLU A 1 161 ? 23.038 7.628 -2.399 1.00 30.66 161 GLU A C 1
ATOM 1294 O O . GLU A 1 161 ? 24.208 7.815 -2.729 1.00 30.66 161 GLU A O 1
ATOM 1299 N N . LEU A 1 162 ? 22.045 8.355 -2.915 1.00 24.58 162 LEU A N 1
ATOM 1300 C CA . LEU A 1 162 ? 22.309 9.636 -3.560 1.00 24.58 162 LEU A CA 1
ATOM 1301 C C . LEU A 1 162 ? 22.565 10.653 -2.448 1.00 24.58 162 LEU A C 1
ATOM 1303 O O . LEU A 1 162 ? 21.641 11.186 -1.834 1.00 24.58 162 LEU A O 1
ATOM 1307 N N . SER A 1 163 ? 23.847 10.854 -2.161 1.00 22.09 163 SER A N 1
ATOM 1308 C CA . SER A 1 163 ? 24.357 11.949 -1.350 1.00 22.09 163 SER A CA 1
ATOM 1309 C C . SER A 1 163 ? 24.037 13.288 -2.022 1.00 22.09 163 SER A C 1
ATOM 1311 O O . SER A 1 163 ? 24.514 13.550 -3.129 1.00 22.09 163 SER A O 1
ATOM 1313 N N . CYS A 1 164 ? 23.274 14.131 -1.334 1.00 27.75 164 CYS A N 1
ATOM 1314 C CA . CYS A 1 164 ? 23.455 15.579 -1.388 1.00 27.75 164 CYS A CA 1
ATOM 1315 C C . CYS A 1 164 ? 24.139 16.010 -0.093 1.00 27.75 164 CYS A C 1
ATOM 1317 O O . CYS A 1 164 ? 23.748 15.473 0.972 1.00 27.75 164 CYS A O 1
#

pLDDT: mean 71.74, std 20.93, range [22.09, 97.38]